Protein AF-A0A4U8SP50-F1 (afdb_monomer_lite)

Sequence (105 aa):
MALSVQTINDLQMVRSVGKLKSYEAFLTFKIELEDILPKFLGEQHMLRIYFVRAYPISSYVLGYLFKLRNTDKIKIEIVVDDLRLFMFFEEINLVDEFQIKIMEA

Structure (mmCIF, N/CA/C/O backbone):
data_AF-A0A4U8SP50-F1
#
_entry.id   AF-A0A4U8SP50-F1
#
loop_
_atom_site.group_PDB
_atom_site.id
_atom_site.type_symbol
_atom_site.label_atom_id
_atom_site.label_alt_id
_atom_site.label_comp_id
_atom_site.label_asym_id
_atom_site.label_entity_id
_atom_site.label_seq_id
_atom_site.pdbx_PDB_ins_code
_atom_site.Cartn_x
_atom_site.Cartn_y
_atom_site.Cartn_z
_atom_site.occupancy
_atom_site.B_iso_or_equiv
_atom_site.auth_seq_id
_atom_site.auth_comp_id
_atom_site.auth_asym_id
_atom_site.auth_atom_id
_atom_site.pdbx_PDB_model_num
ATOM 1 N N . MET A 1 1 ? 5.718 11.330 -6.853 1.00 63.28 1 MET A N 1
ATOM 2 C CA . MET A 1 1 ? 4.610 10.364 -7.026 1.00 63.28 1 MET A CA 1
ATOM 3 C C . MET A 1 1 ? 3.334 11.084 -6.615 1.00 63.28 1 MET A C 1
ATOM 5 O O . MET A 1 1 ? 3.482 12.132 -6.014 1.00 63.28 1 MET A O 1
ATOM 9 N N . ALA A 1 2 ? 2.142 10.637 -7.005 1.00 77.31 2 ALA A N 1
ATOM 10 C CA . ALA A 1 2 ? 0.910 11.280 -6.548 1.00 77.31 2 ALA A CA 1
ATOM 11 C C . ALA A 1 2 ? -0.113 10.210 -6.169 1.00 77.31 2 ALA A C 1
ATOM 13 O O . ALA A 1 2 ? -0.521 9.416 -7.025 1.00 77.31 2 ALA A O 1
ATOM 14 N N . LEU A 1 3 ? -0.491 10.183 -4.893 1.00 94.25 3 LEU A N 1
ATOM 15 C CA . LEU A 1 3 ? -1.652 9.456 -4.410 1.00 94.25 3 LEU A CA 1
ATOM 16 C C . LEU A 1 3 ? -2.927 10.230 -4.736 1.00 94.25 3 LEU A C 1
ATOM 18 O O . LEU A 1 3 ? -2.986 11.456 -4.666 1.00 94.25 3 LEU A O 1
ATOM 22 N N . SER A 1 4 ? -3.973 9.501 -5.101 1.00 95.25 4 SER A N 1
ATOM 23 C CA . SER A 1 4 ? -5.300 10.078 -5.318 1.00 95.25 4 SER A C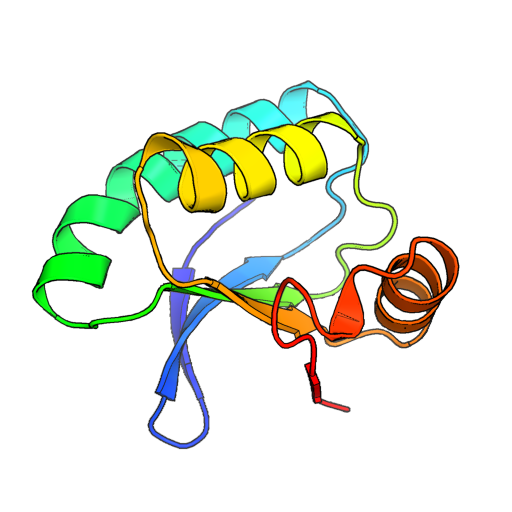A 1
ATOM 24 C C . SER A 1 4 ? -6.370 9.103 -4.865 1.00 95.25 4 SER A C 1
ATOM 26 O O . SER A 1 4 ? -6.226 7.898 -5.055 1.00 95.25 4 SER A O 1
ATOM 28 N N . VAL A 1 5 ? -7.452 9.612 -4.283 1.00 96.06 5 VAL A N 1
ATOM 29 C CA . VAL A 1 5 ? -8.632 8.791 -4.001 1.00 96.06 5 VAL A CA 1
ATOM 30 C C . VAL A 1 5 ? -9.465 8.706 -5.276 1.00 96.06 5 VAL A C 1
ATOM 32 O O . VAL A 1 5 ? -9.797 9.732 -5.869 1.00 96.06 5 VAL A O 1
ATOM 35 N N . GLN A 1 6 ? -9.786 7.493 -5.716 1.00 94.56 6 GLN A N 1
ATOM 36 C CA . GLN A 1 6 ? -10.616 7.241 -6.893 1.00 94.56 6 GLN A CA 1
ATOM 37 C C . GLN A 1 6 ? -11.716 6.239 -6.561 1.00 94.56 6 GLN A C 1
ATOM 39 O O . GLN A 1 6 ? -11.536 5.384 -5.700 1.00 94.56 6 GLN A O 1
ATOM 44 N N . THR A 1 7 ? -12.848 6.345 -7.256 1.00 93.81 7 THR A N 1
ATOM 45 C CA . THR A 1 7 ? -13.910 5.334 -7.200 1.00 93.81 7 THR A CA 1
ATOM 46 C C . THR A 1 7 ? -13.795 4.455 -8.438 1.00 93.81 7 THR A C 1
ATOM 48 O O . THR A 1 7 ? -13.848 4.966 -9.555 1.00 93.81 7 THR A O 1
ATOM 51 N N . ILE A 1 8 ? -13.603 3.153 -8.242 1.00 89.38 8 ILE A N 1
ATOM 52 C CA . ILE A 1 8 ? -13.458 2.154 -9.304 1.00 89.38 8 ILE A CA 1
ATOM 53 C C . ILE A 1 8 ? -14.416 1.011 -8.978 1.00 89.38 8 ILE A C 1
ATOM 55 O O . ILE A 1 8 ? -14.309 0.426 -7.903 1.00 89.38 8 ILE A O 1
ATOM 59 N N . ASN A 1 9 ? -15.348 0.699 -9.884 1.00 86.56 9 ASN A N 1
ATOM 60 C CA . ASN A 1 9 ? -16.393 -0.315 -9.669 1.00 86.56 9 ASN A CA 1
ATOM 61 C C . ASN A 1 9 ? -17.120 -0.129 -8.320 1.00 86.56 9 ASN A C 1
ATOM 63 O O . ASN A 1 9 ? -17.207 -1.060 -7.525 1.00 86.56 9 ASN A O 1
ATOM 67 N N . ASP A 1 10 ? -17.552 1.106 -8.037 1.00 88.81 10 ASP A N 1
ATOM 68 C CA . ASP A 1 10 ? -18.214 1.526 -6.787 1.00 88.81 10 ASP A CA 1
ATOM 69 C C . ASP A 1 10 ? -17.383 1.375 -5.498 1.00 88.81 10 ASP A C 1
ATOM 71 O O . ASP A 1 10 ? -17.873 1.618 -4.394 1.00 88.81 10 ASP A O 1
ATOM 75 N N . LEU A 1 11 ? -16.095 1.041 -5.613 1.00 91.94 11 LEU A N 1
ATOM 76 C CA . LEU A 1 11 ? -15.166 0.969 -4.492 1.00 91.94 11 LEU A CA 1
ATOM 77 C C . LEU A 1 11 ? -14.253 2.190 -4.484 1.00 91.94 11 LEU A C 1
ATOM 79 O O . LEU A 1 11 ? -13.548 2.466 -5.456 1.00 91.94 11 LEU A O 1
ATOM 83 N N . GLN A 1 12 ? -14.209 2.897 -3.356 1.00 95.44 12 GLN A N 1
ATOM 84 C CA . GLN A 1 12 ? -13.175 3.900 -3.135 1.00 95.44 12 GLN A CA 1
ATOM 85 C C . GLN A 1 12 ? -11.829 3.225 -2.859 1.00 95.44 12 GLN A C 1
ATOM 87 O O . GLN A 1 12 ? -11.730 2.299 -2.048 1.00 95.44 12 GLN A O 1
ATOM 92 N N . MET A 1 13 ? -10.790 3.709 -3.534 1.00 96.31 13 MET A N 1
ATOM 93 C CA . MET A 1 13 ? -9.423 3.207 -3.445 1.00 96.31 13 MET A CA 1
ATOM 94 C C . MET A 1 13 ? -8.429 4.368 -3.432 1.00 96.31 13 MET A C 1
ATOM 96 O O . MET A 1 13 ? -8.616 5.376 -4.117 1.00 96.31 13 MET A O 1
ATOM 100 N N . VAL A 1 14 ? -7.334 4.203 -2.695 1.00 97.31 14 VAL A N 1
ATOM 101 C CA . VAL A 1 14 ? -6.164 5.078 -2.781 1.00 97.31 14 VAL A CA 1
ATOM 102 C C . VAL A 1 14 ? -5.284 4.579 -3.921 1.00 97.31 14 VAL A C 1
ATOM 104 O O . VAL A 1 14 ? -4.632 3.541 -3.820 1.00 97.31 14 VAL A O 1
ATOM 107 N N . ARG A 1 15 ? -5.273 5.308 -5.032 1.00 96.69 15 ARG A N 1
ATOM 108 C CA . ARG A 1 15 ? -4.493 4.979 -6.222 1.00 96.69 15 ARG A CA 1
ATOM 109 C C . ARG A 1 15 ? -3.087 5.560 -6.126 1.00 96.69 15 ARG A C 1
ATOM 111 O O . ARG A 1 15 ? -2.934 6.774 -6.011 1.00 96.69 15 ARG A O 1
ATOM 118 N N . SER A 1 16 ? -2.082 4.696 -6.252 1.00 95.81 16 SER A N 1
ATOM 119 C CA . SER A 1 16 ? -0.655 5.024 -6.271 1.00 95.81 16 SER A CA 1
ATOM 120 C C . SER A 1 16 ? -0.056 4.695 -7.633 1.00 95.81 16 SER A C 1
ATOM 122 O O . SER A 1 16 ? -0.138 3.552 -8.078 1.00 95.81 16 SER A O 1
ATOM 124 N N . VAL A 1 17 ? 0.531 5.684 -8.315 1.00 94.44 17 VAL A N 1
ATOM 125 C CA . VAL A 1 17 ? 1.044 5.512 -9.684 1.00 94.44 17 VAL A CA 1
ATOM 126 C C . VAL A 1 17 ? 2.557 5.655 -9.743 1.00 94.44 17 VAL A C 1
ATOM 128 O O . VAL A 1 17 ? 3.098 6.724 -9.465 1.00 94.44 17 VAL A O 1
ATOM 131 N N . GLY A 1 18 ? 3.219 4.627 -10.262 1.00 92.88 18 GLY A N 1
ATOM 132 C CA . GLY A 1 18 ? 4.653 4.618 -10.513 1.00 92.88 18 GLY A CA 1
ATOM 133 C C . GLY A 1 18 ? 5.443 3.820 -9.481 1.00 92.88 18 GLY A C 1
ATOM 134 O O . GLY A 1 18 ? 4.925 3.343 -8.477 1.00 92.88 18 GLY A O 1
ATOM 135 N N . LYS A 1 19 ? 6.731 3.649 -9.779 1.00 92.81 19 LYS A N 1
ATOM 136 C CA . LYS A 1 19 ? 7.617 2.722 -9.069 1.00 92.81 19 LYS A CA 1
ATOM 137 C C . LYS A 1 19 ? 7.909 3.177 -7.641 1.00 92.81 19 LYS A C 1
ATOM 139 O O . LYS A 1 19 ? 8.242 4.337 -7.414 1.00 92.81 19 LYS A O 1
ATOM 144 N N . LEU A 1 20 ? 7.946 2.218 -6.718 1.00 92.62 20 LEU A N 1
ATOM 145 C CA . LEU A 1 20 ? 8.205 2.427 -5.288 1.00 92.62 20 LEU A CA 1
ATOM 146 C C . LEU A 1 20 ? 9.553 1.836 -4.836 1.00 92.62 20 LEU A C 1
ATOM 148 O O . LEU A 1 20 ? 9.682 1.296 -3.734 1.00 92.62 20 LEU A O 1
ATOM 152 N N . LYS A 1 21 ? 10.570 1.911 -5.706 1.00 93.56 21 LYS A N 1
ATOM 153 C CA . LYS A 1 21 ? 11.863 1.232 -5.505 1.00 93.56 21 LYS A CA 1
ATOM 154 C C . LYS A 1 21 ? 12.842 1.968 -4.584 1.00 93.56 21 LYS A C 1
ATOM 156 O O . LYS A 1 21 ? 13.727 1.331 -4.026 1.00 93.56 21 LYS A O 1
ATOM 161 N N . SER A 1 22 ? 12.772 3.299 -4.521 1.00 94.44 22 SER A N 1
ATOM 162 C CA . SER A 1 22 ? 13.736 4.124 -3.782 1.00 94.44 22 SER A CA 1
ATOM 163 C C . SER A 1 22 ? 13.179 4.550 -2.431 1.00 94.44 22 SER A C 1
ATOM 165 O O . SER A 1 22 ? 11.965 4.637 -2.247 1.00 94.44 22 SER A O 1
ATOM 167 N N . TYR A 1 23 ? 14.080 4.861 -1.498 1.00 95.19 23 TYR A N 1
ATOM 168 C CA . TYR A 1 23 ? 13.706 5.402 -0.194 1.00 95.19 23 TYR A CA 1
ATOM 169 C C . TYR A 1 23 ? 12.929 6.721 -0.317 1.00 95.19 23 TYR A C 1
ATOM 171 O O . TYR A 1 23 ? 11.922 6.900 0.355 1.00 95.19 23 TYR A O 1
ATOM 179 N N . GLU A 1 24 ? 13.332 7.610 -1.229 1.00 94.94 24 GLU A N 1
ATOM 180 C CA . GLU A 1 24 ? 12.616 8.867 -1.487 1.00 94.94 24 GLU A CA 1
ATOM 181 C C . GLU A 1 24 ? 11.187 8.628 -1.989 1.00 94.94 24 GLU A C 1
ATOM 183 O O . GLU A 1 24 ? 10.250 9.238 -1.482 1.00 94.94 24 GLU A O 1
ATOM 188 N N . ALA A 1 25 ? 10.996 7.693 -2.930 1.00 94.50 25 ALA A N 1
ATOM 189 C CA . ALA A 1 25 ? 9.664 7.348 -3.427 1.00 94.50 25 ALA A CA 1
ATOM 190 C C . ALA A 1 25 ? 8.779 6.764 -2.316 1.00 94.50 25 ALA A C 1
ATOM 192 O O . ALA A 1 25 ? 7.599 7.102 -2.224 1.00 94.50 25 ALA A O 1
ATOM 193 N N . PHE A 1 26 ? 9.357 5.926 -1.450 1.00 95.88 26 PHE A N 1
ATOM 194 C CA . PHE A 1 26 ? 8.695 5.433 -0.245 1.00 95.88 26 PHE A CA 1
ATOM 195 C C . PHE A 1 26 ? 8.332 6.567 0.726 1.00 95.88 26 PHE A C 1
ATOM 197 O O . PHE A 1 26 ? 7.222 6.584 1.250 1.00 95.88 26 PHE A O 1
ATOM 204 N N . LEU A 1 27 ? 9.234 7.518 0.971 1.00 96.75 27 LEU A N 1
ATOM 205 C CA . LEU A 1 27 ? 8.980 8.602 1.915 1.00 96.75 27 LEU A CA 1
ATOM 206 C C . LEU A 1 27 ? 7.832 9.494 1.428 1.00 96.75 27 LEU A C 1
ATOM 208 O O . LEU A 1 27 ? 6.934 9.803 2.207 1.00 96.75 27 LEU A O 1
ATOM 212 N N . THR A 1 28 ? 7.815 9.831 0.135 1.00 95.75 28 THR A N 1
ATOM 213 C CA . THR A 1 28 ? 6.691 10.545 -0.488 1.00 95.75 28 THR A CA 1
ATOM 214 C C . THR A 1 28 ? 5.391 9.748 -0.376 1.00 95.75 28 THR A C 1
ATOM 216 O O . THR A 1 28 ? 4.389 10.302 0.060 1.00 95.75 28 THR A O 1
ATOM 219 N N . PHE A 1 29 ? 5.411 8.446 -0.694 1.00 96.94 29 PHE A N 1
ATOM 220 C CA . PHE A 1 29 ? 4.248 7.563 -0.533 1.00 96.94 29 PHE A CA 1
ATOM 221 C C . PHE A 1 29 ? 3.685 7.605 0.886 1.00 96.94 29 PHE A C 1
ATOM 223 O O . PHE A 1 29 ? 2.483 7.764 1.071 1.00 96.94 29 PHE A O 1
ATOM 230 N N . LYS A 1 30 ? 4.561 7.444 1.882 1.00 97.25 30 LYS A N 1
ATOM 231 C CA . LYS A 1 30 ? 4.188 7.405 3.293 1.00 97.25 30 LYS A CA 1
ATOM 232 C C . LYS A 1 30 ? 3.522 8.710 3.716 1.00 97.25 30 LYS A C 1
ATOM 234 O O . LYS A 1 30 ? 2.454 8.654 4.308 1.00 97.25 30 LYS A O 1
ATOM 239 N N . ILE A 1 31 ? 4.142 9.851 3.412 1.00 97.19 31 ILE A N 1
ATOM 240 C CA . ILE A 1 31 ? 3.623 11.170 3.803 1.00 97.19 31 ILE A CA 1
ATOM 241 C C . ILE A 1 31 ? 2.239 11.397 3.188 1.00 97.19 31 ILE A C 1
ATOM 243 O O . ILE A 1 31 ? 1.285 11.664 3.908 1.00 97.19 31 ILE A O 1
ATOM 247 N N . GLU A 1 32 ? 2.106 11.196 1.875 1.00 96.69 32 GLU A N 1
ATOM 248 C CA . GLU A 1 32 ? 0.822 11.390 1.193 1.00 96.69 32 GLU A CA 1
ATOM 249 C C . GLU A 1 32 ? -0.255 10.426 1.709 1.00 96.69 32 GLU A C 1
ATOM 251 O O . GLU A 1 32 ? -1.423 10.799 1.823 1.00 96.69 32 GLU A O 1
ATOM 256 N N . LEU A 1 33 ? 0.116 9.181 2.031 1.00 97.38 33 LEU A N 1
ATOM 257 C CA . LEU A 1 33 ? -0.843 8.215 2.552 1.00 97.38 33 LEU A CA 1
ATOM 258 C C . LEU A 1 33 ? -1.307 8.608 3.955 1.00 97.38 33 LEU A C 1
ATOM 260 O O . LEU A 1 33 ? -2.497 8.498 4.228 1.00 97.38 33 LEU A O 1
ATOM 264 N N . GLU A 1 34 ? -0.402 9.080 4.816 1.00 96.31 34 GLU A N 1
ATOM 265 C CA . GLU A 1 34 ? -0.715 9.544 6.176 1.00 96.31 34 GLU A CA 1
ATOM 266 C C . GLU A 1 34 ? -1.668 10.737 6.179 1.00 96.31 34 GLU A C 1
ATOM 268 O O . GLU A 1 34 ? -2.548 10.795 7.036 1.00 96.31 34 GLU A O 1
ATOM 273 N N . ASP A 1 35 ? -1.560 11.626 5.193 1.00 95.88 35 ASP A N 1
ATOM 274 C CA . ASP A 1 35 ? -2.475 12.758 5.039 1.00 95.88 35 ASP A CA 1
ATOM 275 C C . ASP A 1 35 ? -3.885 12.311 4.604 1.00 95.88 35 ASP A C 1
ATOM 277 O O . ASP A 1 35 ? -4.895 12.864 5.045 1.00 95.88 35 ASP A O 1
ATOM 281 N N . ILE A 1 36 ? -3.978 11.283 3.752 1.00 95.62 36 ILE A N 1
ATOM 282 C CA . ILE A 1 36 ? -5.252 10.763 3.224 1.00 95.62 36 ILE A CA 1
ATOM 283 C C . ILE A 1 36 ? -5.950 9.835 4.231 1.00 95.62 36 ILE A C 1
ATOM 285 O O . ILE A 1 36 ? -7.185 9.802 4.299 1.00 95.62 36 ILE A O 1
ATOM 289 N N . LEU A 1 37 ? -5.173 9.080 5.012 1.00 95.19 37 LEU A N 1
ATOM 290 C CA . LEU A 1 37 ? -5.641 7.968 5.840 1.00 95.19 37 LEU A CA 1
ATOM 291 C C . LEU A 1 37 ? -6.805 8.323 6.780 1.00 95.19 37 LEU A C 1
ATOM 293 O O . LEU A 1 37 ? -7.784 7.575 6.782 1.00 95.19 37 LEU A O 1
ATOM 297 N N . PRO A 1 38 ? -6.759 9.422 7.568 1.00 94.12 38 PRO A N 1
ATOM 298 C CA . PRO A 1 38 ? -7.778 9.691 8.581 1.00 94.12 38 PRO A CA 1
ATOM 299 C C . PRO A 1 38 ? -9.152 9.931 7.962 1.00 94.12 38 PRO A C 1
ATOM 301 O O . PRO A 1 38 ? -10.154 9.407 8.445 1.00 94.12 38 PRO A O 1
ATOM 304 N N . LYS A 1 39 ? -9.194 10.688 6.858 1.00 93.50 39 LYS A N 1
ATOM 305 C CA . LYS A 1 39 ? -10.438 10.948 6.133 1.00 93.50 39 LYS A CA 1
ATOM 306 C C . LYS A 1 39 ? -10.933 9.681 5.442 1.00 93.50 39 LYS A C 1
ATOM 308 O O . LYS A 1 39 ? -12.101 9.333 5.577 1.00 93.50 39 LYS A O 1
ATOM 313 N N . PHE A 1 40 ? -10.036 8.974 4.755 1.00 94.75 40 PHE A N 1
ATOM 314 C CA . PHE A 1 40 ? -10.388 7.759 4.026 1.00 94.75 40 PHE A CA 1
ATOM 315 C C . PHE A 1 40 ? -10.957 6.686 4.959 1.00 94.75 40 PHE A C 1
ATOM 317 O O . PHE A 1 40 ? -11.989 6.108 4.651 1.00 94.75 40 PHE A O 1
ATOM 324 N N . LEU A 1 41 ? -10.341 6.459 6.124 1.00 93.94 41 LEU A N 1
ATOM 325 C CA . LEU A 1 41 ? -10.815 5.463 7.090 1.00 93.94 41 LEU A CA 1
ATOM 326 C C . LEU A 1 41 ? -12.047 5.909 7.895 1.00 93.94 41 LEU A C 1
ATOM 328 O O . LEU A 1 41 ? -12.756 5.070 8.448 1.00 93.94 41 LEU A O 1
ATOM 332 N N . GLY A 1 42 ? -12.318 7.215 7.964 1.00 91.12 42 GLY A N 1
ATOM 333 C CA . GLY A 1 42 ? -13.576 7.731 8.505 1.00 91.12 42 GLY A CA 1
ATOM 334 C C . GLY A 1 42 ? -14.779 7.389 7.620 1.00 91.12 42 GLY A C 1
ATOM 335 O O . GLY A 1 42 ? -15.875 7.174 8.130 1.00 91.12 42 GLY A O 1
ATOM 336 N N . GLU A 1 43 ? -14.565 7.307 6.304 1.00 91.19 43 GLU A N 1
ATOM 337 C CA . GLU A 1 43 ? -15.589 6.972 5.305 1.00 91.19 43 GLU A CA 1
ATOM 338 C C . GLU A 1 43 ? -15.592 5.471 4.950 1.00 91.19 43 GLU A C 1
ATOM 340 O O . GLU A 1 43 ? -16.638 4.903 4.637 1.00 91.19 43 GLU A O 1
ATOM 345 N N . GLN A 1 44 ? -14.431 4.813 5.015 1.00 91.75 44 GLN A N 1
ATOM 346 C CA . GLN A 1 44 ? -14.209 3.427 4.602 1.00 91.75 44 GLN A CA 1
ATOM 347 C C . GLN A 1 44 ? -13.666 2.580 5.760 1.00 91.75 44 GLN A C 1
ATOM 349 O O . GLN A 1 44 ? -12.667 2.910 6.382 1.00 91.75 44 GLN A O 1
ATOM 354 N N . HIS A 1 45 ? -14.228 1.395 6.002 1.00 89.56 45 HIS A N 1
ATOM 355 C CA . HIS A 1 45 ? -13.732 0.495 7.061 1.00 89.56 45 HIS A CA 1
ATOM 356 C C . HIS A 1 45 ? -12.466 -0.308 6.692 1.00 89.56 45 HIS A C 1
ATOM 358 O O . HIS A 1 45 ? -11.996 -1.128 7.485 1.00 89.56 45 HIS A O 1
ATOM 364 N N . MET A 1 46 ? -11.941 -0.133 5.478 1.00 95.31 46 MET A N 1
ATOM 365 C CA . MET A 1 46 ? -10.789 -0.863 4.953 1.00 95.31 46 MET A CA 1
ATOM 366 C C . MET A 1 46 ? -9.998 0.023 3.998 1.00 95.31 46 MET A C 1
ATOM 368 O O . MET A 1 46 ? -10.579 0.648 3.112 1.00 95.31 46 MET A O 1
ATOM 372 N N . LEU A 1 47 ? -8.675 0.025 4.142 1.00 97.56 47 LEU A N 1
ATOM 373 C CA . LEU A 1 47 ? -7.771 0.685 3.216 1.00 97.56 47 LEU A CA 1
ATOM 374 C C . LEU A 1 47 ? -7.609 -0.173 1.958 1.00 97.56 47 LEU A C 1
ATOM 376 O O . LEU A 1 47 ? -6.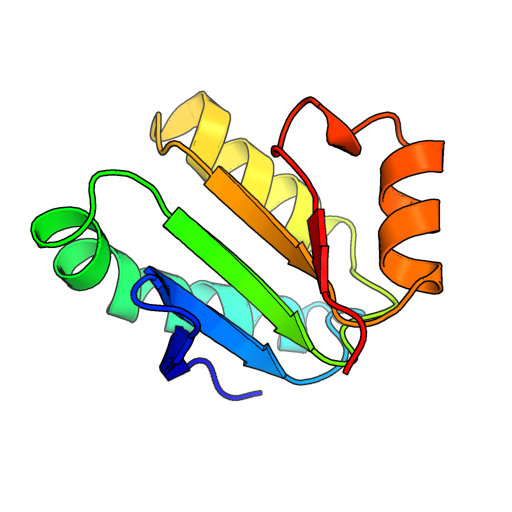958 -1.215 1.995 1.00 97.56 47 LEU A O 1
ATOM 380 N N . ARG A 1 48 ? -8.174 0.283 0.840 1.00 97.44 48 ARG A N 1
ATOM 381 C CA . ARG A 1 48 ? -7.904 -0.291 -0.484 1.00 97.44 48 ARG A CA 1
ATOM 382 C C . ARG A 1 48 ? -6.832 0.521 -1.178 1.00 97.44 48 ARG A C 1
ATOM 384 O O . ARG A 1 48 ? -7.049 1.706 -1.430 1.00 97.44 48 ARG A O 1
ATOM 391 N N . ILE A 1 49 ? -5.701 -0.098 -1.493 1.00 97.31 49 ILE A N 1
ATOM 392 C CA . ILE A 1 49 ? -4.614 0.560 -2.223 1.00 97.31 49 ILE A CA 1
ATOM 393 C C . ILE A 1 49 ? -4.542 -0.034 -3.618 1.00 97.31 49 ILE A C 1
ATOM 395 O O . ILE A 1 49 ? -4.332 -1.233 -3.762 1.00 97.31 49 ILE A O 1
ATOM 399 N N . TYR A 1 50 ? -4.673 0.810 -4.636 1.00 96.94 50 TYR A N 1
ATOM 400 C CA . TYR A 1 50 ? -4.482 0.407 -6.020 1.00 96.94 50 TYR A CA 1
ATOM 401 C C . TYR A 1 50 ? -3.101 0.845 -6.509 1.00 96.94 50 TYR A C 1
ATOM 403 O O . TYR A 1 50 ? -2.866 2.029 -6.766 1.00 96.94 50 TYR A O 1
ATOM 411 N N . PHE A 1 51 ? -2.180 -0.107 -6.624 1.00 96.31 51 PHE A N 1
ATOM 412 C CA . PHE A 1 51 ? -0.853 0.106 -7.182 1.00 96.31 51 PHE A CA 1
ATOM 413 C C . PHE A 1 51 ? -0.887 -0.005 -8.706 1.00 96.31 51 PHE A C 1
ATOM 415 O O . PHE A 1 51 ? -1.207 -1.057 -9.251 1.00 96.31 51 PHE A O 1
ATOM 422 N N . VAL A 1 52 ? -0.513 1.085 -9.376 1.00 95.00 52 VAL A N 1
ATOM 423 C CA . VAL A 1 52 ? -0.495 1.204 -10.835 1.00 95.00 52 VAL A CA 1
ATOM 424 C C . VAL A 1 52 ? 0.934 1.407 -11.322 1.00 95.00 52 VAL A C 1
ATOM 426 O O . VAL A 1 52 ? 1.554 2.437 -11.035 1.00 95.00 52 VAL A O 1
ATOM 429 N N . ARG A 1 53 ? 1.461 0.464 -12.104 1.00 94.12 53 ARG A N 1
ATOM 430 C CA . ARG A 1 53 ? 2.847 0.425 -12.596 1.00 94.12 53 ARG A CA 1
ATOM 431 C C . ARG A 1 53 ? 3.855 0.589 -11.457 1.00 94.12 53 ARG A C 1
ATOM 433 O O . ARG A 1 53 ? 4.835 1.334 -11.590 1.00 94.12 53 ARG A O 1
ATOM 440 N N . ALA A 1 54 ? 3.588 -0.067 -10.328 1.00 94.69 54 ALA A N 1
ATOM 441 C CA . ALA A 1 54 ? 4.368 0.105 -9.107 1.00 94.69 54 ALA A CA 1
ATOM 442 C C . ALA A 1 54 ? 5.566 -0.843 -8.999 1.00 94.69 54 ALA A C 1
ATOM 444 O O . ALA A 1 54 ? 6.468 -0.575 -8.203 1.00 94.69 54 ALA A O 1
ATOM 445 N N . TYR A 1 55 ? 5.636 -1.898 -9.820 1.00 94.06 55 TYR A N 1
ATOM 446 C CA . TYR A 1 55 ? 6.788 -2.793 -9.823 1.00 94.06 55 TYR A CA 1
ATOM 447 C C . TYR A 1 55 ? 8.092 -2.099 -10.292 1.00 94.06 55 TYR A C 1
ATOM 449 O O . TYR A 1 55 ? 8.126 -1.474 -11.364 1.00 94.06 55 TYR A O 1
ATOM 457 N N . PRO A 1 56 ? 9.218 -2.261 -9.571 1.00 93.50 56 PRO A N 1
ATOM 458 C CA . PRO A 1 56 ? 9.355 -2.979 -8.303 1.00 93.50 56 PRO A CA 1
ATOM 459 C C . PRO A 1 56 ? 8.984 -2.113 -7.088 1.00 93.50 56 PRO A C 1
ATOM 461 O O . PRO A 1 56 ? 9.213 -0.897 -7.080 1.00 93.50 56 PRO A O 1
ATOM 464 N N . ILE A 1 57 ? 8.490 -2.771 -6.037 1.00 94.31 57 ILE A N 1
ATOM 465 C CA . ILE A 1 57 ? 8.238 -2.181 -4.717 1.00 94.31 57 ILE A CA 1
ATOM 466 C C . ILE A 1 57 ? 9.422 -2.484 -3.785 1.00 94.31 57 ILE A C 1
ATOM 468 O O . ILE A 1 57 ? 9.978 -3.579 -3.804 1.00 94.31 57 ILE A O 1
ATOM 472 N N . SER A 1 58 ? 9.833 -1.503 -2.978 1.00 94.69 58 SER A N 1
ATOM 473 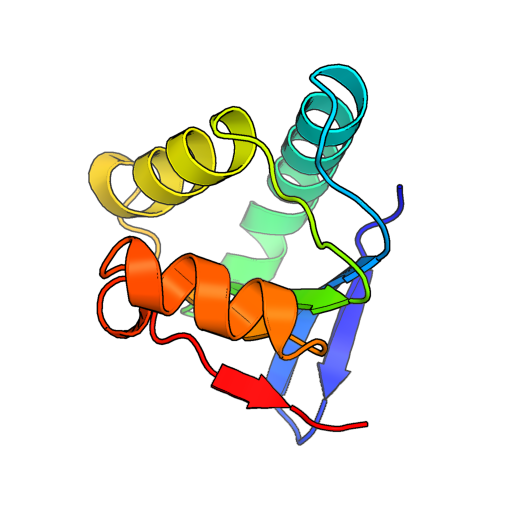C CA . SER A 1 58 ? 10.897 -1.667 -1.979 1.00 94.69 58 SER A CA 1
ATOM 474 C C . SER A 1 58 ? 10.404 -2.316 -0.682 1.00 94.69 58 SER A C 1
ATOM 476 O O . SER A 1 58 ? 9.237 -2.202 -0.304 1.00 94.69 58 SER A O 1
ATOM 478 N N . SER A 1 59 ? 11.322 -2.930 0.068 1.00 95.81 59 SER A N 1
ATOM 479 C CA . SER A 1 59 ? 11.036 -3.491 1.397 1.00 95.81 59 SER A CA 1
ATOM 480 C C . SER A 1 59 ? 10.541 -2.446 2.406 1.00 95.81 59 SER A C 1
ATOM 482 O O . SER A 1 59 ? 9.813 -2.802 3.329 1.00 95.81 59 SER A O 1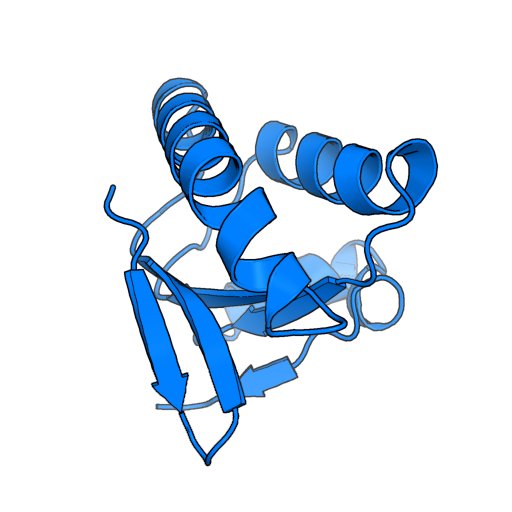
ATOM 484 N N . TYR A 1 60 ? 10.858 -1.160 2.215 1.00 97.31 60 TYR A N 1
ATOM 485 C CA . TYR A 1 60 ? 10.327 -0.068 3.040 1.00 97.31 60 TYR A CA 1
ATOM 486 C C . TYR A 1 60 ? 8.802 0.035 2.951 1.00 97.31 60 TYR A C 1
ATOM 488 O O . TYR A 1 60 ? 8.128 0.192 3.968 1.00 97.31 60 TYR A O 1
ATOM 496 N N . VAL A 1 61 ? 8.250 -0.108 1.743 1.00 96.69 61 VAL A N 1
ATOM 497 C CA . VAL A 1 61 ? 6.800 -0.077 1.515 1.00 96.69 61 VAL A CA 1
ATOM 498 C C . VAL A 1 61 ? 6.152 -1.290 2.169 1.00 96.69 61 VAL A C 1
ATOM 500 O O . VAL A 1 61 ? 5.165 -1.131 2.877 1.00 96.69 61 VAL A O 1
ATOM 503 N N . LEU A 1 62 ? 6.739 -2.483 2.008 1.00 96.94 62 LEU A N 1
ATOM 504 C CA . LEU A 1 62 ? 6.246 -3.698 2.664 1.00 96.94 62 LEU A CA 1
ATOM 505 C C . LEU A 1 62 ? 6.235 -3.548 4.189 1.00 96.94 62 LEU A C 1
ATOM 507 O O . LEU A 1 62 ? 5.210 -3.784 4.823 1.00 96.94 62 LEU A O 1
ATOM 511 N N . GLY A 1 63 ? 7.347 -3.099 4.777 1.00 97.62 63 GLY A N 1
ATOM 512 C CA . GLY A 1 63 ? 7.449 -2.874 6.219 1.00 97.62 63 GLY A CA 1
ATOM 513 C C . GLY A 1 63 ? 6.413 -1.872 6.727 1.00 97.62 63 GLY A C 1
ATOM 514 O O . GLY A 1 63 ? 5.819 -2.070 7.786 1.00 97.62 63 GLY A O 1
ATOM 515 N N . TYR A 1 64 ? 6.132 -0.831 5.945 1.00 98.06 64 TYR A N 1
ATOM 516 C CA . TYR A 1 64 ? 5.104 0.142 6.286 1.00 98.06 64 TYR A CA 1
ATOM 517 C C . TYR A 1 64 ? 3.682 -0.429 6.190 1.00 98.06 64 TYR A C 1
ATOM 519 O O . TYR A 1 64 ? 2.899 -0.241 7.119 1.00 98.06 64 TYR A O 1
ATOM 527 N N . LEU A 1 65 ? 3.362 -1.201 5.145 1.00 97.88 65 LEU A N 1
ATOM 528 C CA . LEU A 1 65 ? 2.083 -1.917 5.033 1.00 97.88 65 LEU A CA 1
ATOM 529 C C . LEU A 1 65 ? 1.866 -2.870 6.220 1.00 97.88 65 LEU A C 1
ATOM 531 O O . LEU A 1 65 ? 0.775 -2.916 6.791 1.00 97.88 65 LEU A O 1
ATOM 535 N N . PHE A 1 66 ? 2.917 -3.567 6.658 1.00 98.00 66 PHE A N 1
ATOM 536 C CA . PHE A 1 66 ? 2.867 -4.392 7.865 1.00 98.00 66 PHE A CA 1
ATOM 537 C C . PHE A 1 66 ? 2.650 -3.581 9.137 1.00 98.00 66 PHE A C 1
ATOM 539 O O . PHE A 1 66 ? 1.871 -4.009 9.983 1.00 98.00 66 PHE A O 1
ATOM 546 N N . LYS A 1 67 ? 3.290 -2.418 9.292 1.00 98.06 67 LYS A N 1
ATOM 547 C CA . LYS A 1 67 ? 3.040 -1.527 10.434 1.00 98.06 67 LYS A CA 1
ATOM 548 C C . LYS A 1 67 ? 1.570 -1.109 10.476 1.00 98.06 67 LYS A C 1
ATOM 550 O O . LYS A 1 67 ? 0.934 -1.268 11.518 1.00 98.06 67 LYS A O 1
ATOM 555 N N . LEU A 1 68 ? 1.020 -0.632 9.355 1.00 97.88 68 LEU A N 1
ATOM 556 C CA . LEU A 1 68 ? -0.386 -0.215 9.263 1.00 97.88 68 LEU A CA 1
ATOM 557 C C . LEU A 1 68 ? -1.337 -1.356 9.664 1.00 97.88 68 LEU A C 1
ATOM 559 O O . LEU A 1 68 ? -2.268 -1.164 10.445 1.00 97.88 68 LEU A O 1
ATOM 563 N N . ARG A 1 69 ? -1.077 -2.575 9.189 1.00 97.25 69 ARG A N 1
ATOM 564 C CA . ARG A 1 69 ? -1.917 -3.733 9.507 1.00 97.25 69 ARG A CA 1
ATOM 565 C C . ARG A 1 69 ? -1.730 -4.245 10.936 1.00 97.25 69 ARG A C 1
ATOM 567 O O . ARG A 1 69 ? -2.699 -4.434 11.667 1.00 97.25 69 ARG A O 1
ATOM 574 N N . ASN A 1 70 ? -0.491 -4.498 11.345 1.00 97.44 70 ASN A N 1
ATOM 575 C CA . ASN A 1 70 ? -0.189 -5.233 12.573 1.00 97.44 70 ASN A CA 1
ATOM 576 C C . ASN A 1 70 ? -0.200 -4.334 13.805 1.00 97.44 70 ASN A C 1
ATOM 578 O O . ASN A 1 70 ? -0.654 -4.770 14.866 1.00 97.44 70 ASN A O 1
ATOM 582 N N . THR A 1 71 ? 0.282 -3.099 13.670 1.00 97.50 71 THR A N 1
ATOM 583 C CA . THR A 1 71 ? 0.342 -2.127 14.765 1.00 97.50 71 THR A CA 1
ATOM 584 C C . THR A 1 71 ? -0.929 -1.295 14.803 1.00 97.50 71 THR A C 1
ATOM 586 O O . THR A 1 71 ? -1.597 -1.278 15.834 1.00 97.50 71 THR A O 1
ATOM 589 N N . ASP A 1 72 ? -1.309 -0.683 13.678 1.00 96.50 72 ASP A N 1
ATOM 590 C CA . ASP A 1 72 ? -2.454 0.241 13.649 1.00 96.50 72 ASP A CA 1
ATOM 591 C C . ASP A 1 72 ? -3.799 -0.474 13.450 1.00 96.50 72 ASP A C 1
ATOM 593 O O . ASP A 1 72 ? -4.851 0.157 13.506 1.00 96.50 72 ASP A O 1
ATOM 597 N N . LYS A 1 73 ? -3.777 -1.800 13.250 1.00 96.31 73 LYS A N 1
ATOM 598 C CA . LYS A 1 73 ? -4.965 -2.656 13.086 1.00 96.31 73 LYS A CA 1
ATOM 599 C C . LYS A 1 73 ? -5.848 -2.266 11.896 1.00 96.31 73 LYS A C 1
ATOM 601 O O . LYS A 1 73 ? -7.040 -2.575 11.877 1.00 96.31 73 LYS A O 1
ATOM 606 N N . ILE A 1 74 ? -5.263 -1.635 10.880 1.00 96.69 74 ILE A N 1
ATOM 607 C CA . ILE A 1 74 ? -5.968 -1.251 9.658 1.00 96.69 74 ILE A CA 1
ATOM 608 C C . ILE A 1 74 ? -6.128 -2.486 8.771 1.00 96.69 74 ILE A C 1
ATOM 610 O O . ILE A 1 74 ? -5.157 -3.178 8.462 1.00 96.69 74 ILE A O 1
ATOM 614 N N . LYS A 1 75 ? -7.360 -2.766 8.336 1.00 96.88 75 LYS A N 1
ATOM 615 C CA . LYS A 1 75 ? -7.610 -3.767 7.291 1.00 96.88 75 LYS A CA 1
ATOM 616 C C . LYS A 1 75 ? -7.108 -3.219 5.963 1.00 96.88 75 LYS A C 1
ATOM 618 O O . LYS A 1 75 ? -7.454 -2.091 5.613 1.00 96.88 75 LYS A O 1
ATOM 623 N N . ILE A 1 76 ? -6.323 -4.011 5.241 1.00 98.12 76 ILE A N 1
ATOM 624 C CA . ILE A 1 76 ? -5.722 -3.610 3.970 1.00 98.12 76 ILE A CA 1
ATOM 625 C C . ILE A 1 76 ? -6.104 -4.628 2.901 1.00 98.12 76 ILE A C 1
ATOM 627 O O . ILE A 1 76 ? -5.954 -5.829 3.111 1.00 98.12 76 ILE A O 1
ATOM 631 N N . GLU A 1 77 ? -6.567 -4.116 1.767 1.00 97.94 77 GLU A N 1
ATOM 632 C CA . GLU A 1 77 ? -6.728 -4.850 0.516 1.00 97.94 77 GLU A CA 1
ATOM 633 C C . GLU A 1 77 ? -5.865 -4.154 -0.543 1.00 97.94 77 GLU A C 1
ATOM 635 O O . GLU A 1 77 ? -5.892 -2.925 -0.675 1.00 97.94 77 GLU A O 1
ATOM 640 N N . ILE A 1 78 ? -5.070 -4.927 -1.279 1.00 97.94 78 ILE A N 1
ATOM 641 C CA . ILE A 1 78 ? -4.204 -4.395 -2.332 1.00 97.94 78 ILE A CA 1
ATOM 642 C C . ILE A 1 78 ? -4.741 -4.824 -3.691 1.00 97.94 78 ILE A C 1
ATOM 644 O O . ILE A 1 78 ? -4.998 -5.994 -3.945 1.00 97.94 78 ILE A O 1
ATOM 648 N N . VAL A 1 79 ? -4.850 -3.862 -4.593 1.00 97.44 79 VAL A N 1
ATOM 649 C CA . VAL A 1 79 ? -5.120 -4.090 -6.006 1.00 97.44 79 VAL A CA 1
ATOM 650 C C . VAL A 1 79 ? -3.859 -3.741 -6.790 1.00 97.44 79 VAL A C 1
ATOM 652 O O . VAL A 1 79 ? -3.213 -2.731 -6.503 1.00 97.44 79 VAL A O 1
ATOM 655 N N . VAL A 1 80 ? -3.504 -4.553 -7.780 1.00 96.88 80 VAL A N 1
ATOM 656 C CA . VAL A 1 80 ? -2.366 -4.310 -8.678 1.00 96.88 80 VAL A CA 1
ATOM 657 C C . VAL A 1 80 ? -2.812 -4.346 -10.139 1.00 96.88 80 VAL A C 1
ATOM 659 O O . VAL A 1 80 ? -3.712 -5.108 -10.488 1.00 96.88 80 VAL A O 1
ATOM 662 N N . ASP A 1 81 ? -2.186 -3.528 -10.985 1.00 95.00 81 ASP A N 1
ATOM 663 C CA . ASP A 1 81 ? -2.444 -3.476 -12.436 1.00 95.00 81 ASP A CA 1
ATOM 664 C C . ASP A 1 81 ? -1.463 -4.317 -13.267 1.00 95.00 81 ASP A C 1
ATOM 666 O O . ASP A 1 81 ? -1.609 -4.430 -14.483 1.00 95.00 81 ASP A O 1
ATOM 670 N N . ASP A 1 82 ? -0.419 -4.860 -12.634 1.00 91.62 82 ASP A N 1
ATOM 671 C CA . ASP A 1 82 ? 0.663 -5.542 -13.330 1.00 91.62 82 ASP A CA 1
ATOM 672 C C . ASP A 1 82 ? 0.977 -6.915 -12.724 1.00 91.62 82 ASP A C 1
ATOM 674 O O . ASP A 1 82 ? 1.189 -7.062 -11.517 1.00 91.62 82 ASP A O 1
ATOM 678 N N . LEU A 1 83 ? 1.041 -7.931 -13.594 1.00 94.81 83 LEU A N 1
ATOM 679 C CA . LEU A 1 83 ? 1.272 -9.326 -13.210 1.00 94.81 83 LEU A CA 1
ATOM 680 C C . LEU A 1 83 ? 2.608 -9.523 -12.485 1.00 94.81 83 LEU A C 1
ATOM 682 O O . LEU A 1 83 ? 2.700 -10.375 -11.611 1.00 94.81 83 LEU A O 1
ATOM 686 N N . ARG A 1 84 ? 3.647 -8.734 -12.792 1.00 95.31 84 ARG A N 1
ATOM 687 C CA . ARG A 1 84 ? 4.954 -8.891 -12.126 1.00 95.31 84 ARG A CA 1
ATOM 688 C C . ARG A 1 84 ? 4.855 -8.532 -10.653 1.00 95.31 84 ARG A C 1
ATOM 690 O O . ARG A 1 84 ? 5.477 -9.194 -9.830 1.00 95.31 84 ARG A O 1
ATOM 697 N N . LEU A 1 85 ? 4.084 -7.498 -10.320 1.00 96.00 85 LEU A N 1
ATOM 698 C CA . LEU A 1 85 ? 3.840 -7.143 -8.932 1.00 96.00 85 LEU A CA 1
ATOM 699 C C . LEU A 1 85 ? 2.979 -8.184 -8.217 1.00 96.00 85 LEU A C 1
ATOM 701 O O . LEU A 1 85 ? 3.269 -8.505 -7.068 1.00 96.00 85 LEU A O 1
ATOM 705 N N . PHE A 1 86 ? 1.965 -8.730 -8.892 1.00 97.38 86 PHE A N 1
ATOM 706 C CA . PHE A 1 86 ? 1.167 -9.824 -8.340 1.00 97.38 86 PHE A CA 1
ATOM 707 C C . PHE A 1 86 ? 2.039 -11.047 -8.020 1.00 97.38 86 PHE A C 1
ATOM 709 O O . PHE A 1 86 ? 2.084 -11.478 -6.870 1.00 97.38 86 PHE A O 1
ATOM 716 N N . MET A 1 87 ? 2.802 -11.531 -9.007 1.00 97.06 87 MET A N 1
ATOM 717 C CA . MET A 1 87 ? 3.729 -12.659 -8.854 1.00 97.06 87 MET A CA 1
ATOM 718 C C . MET A 1 87 ? 4.758 -12.398 -7.754 1.00 97.06 87 MET A C 1
ATOM 720 O O . MET A 1 87 ? 5.031 -13.277 -6.948 1.00 97.06 87 MET A O 1
ATOM 724 N N . PHE A 1 88 ? 5.287 -11.173 -7.664 1.00 96.81 88 PHE A N 1
ATOM 725 C CA . PHE A 1 88 ? 6.187 -10.800 -6.577 1.00 96.81 88 PHE A CA 1
ATOM 726 C C . PHE A 1 88 ? 5.550 -11.033 -5.207 1.00 96.81 88 PHE A C 1
ATOM 728 O O . PHE A 1 88 ? 6.205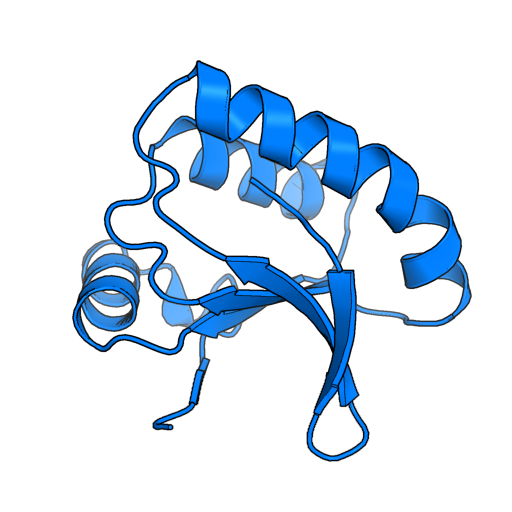 -11.596 -4.339 1.00 96.81 88 PHE A O 1
ATOM 735 N N . PHE A 1 89 ? 4.295 -10.622 -5.004 1.00 97.44 89 PHE A N 1
ATOM 736 C CA . PHE A 1 89 ? 3.602 -10.854 -3.740 1.00 97.44 89 PHE A CA 1
ATOM 737 C C . PHE A 1 89 ? 3.272 -12.329 -3.489 1.00 97.44 89 PHE A C 1
ATOM 739 O O . PHE A 1 89 ? 3.272 -12.753 -2.331 1.00 97.44 89 PHE A O 1
ATOM 746 N N . GLU A 1 90 ? 2.986 -13.094 -4.542 1.00 97.12 90 GLU A N 1
ATOM 747 C CA . GLU A 1 90 ? 2.779 -14.542 -4.468 1.00 97.12 90 GLU A CA 1
ATOM 748 C C . GLU A 1 90 ? 4.054 -15.253 -4.001 1.00 97.12 90 GLU A C 1
ATOM 750 O O . GLU A 1 90 ? 4.014 -16.008 -3.033 1.00 97.12 90 GLU A O 1
ATOM 755 N N . GLU A 1 91 ? 5.207 -14.926 -4.591 1.00 97.44 91 GLU A N 1
ATOM 756 C CA . GLU A 1 91 ? 6.514 -15.495 -4.234 1.00 97.44 91 GLU A CA 1
ATOM 757 C C . GLU A 1 91 ? 6.885 -15.270 -2.760 1.00 97.44 91 GLU A C 1
ATOM 759 O O . GLU A 1 91 ? 7.519 -16.122 -2.134 1.00 97.44 91 GLU A O 1
ATOM 764 N N . ILE A 1 92 ? 6.477 -14.134 -2.183 1.00 96.25 92 ILE A N 1
ATOM 765 C CA . ILE A 1 92 ? 6.702 -13.814 -0.765 1.00 96.25 92 ILE A CA 1
ATOM 766 C C . ILE A 1 92 ? 5.518 -14.187 0.143 1.00 96.25 92 ILE A C 1
ATOM 768 O O . ILE A 1 92 ? 5.510 -13.799 1.311 1.00 96.25 92 ILE A O 1
ATOM 772 N N . ASN A 1 93 ? 4.543 -14.955 -0.361 1.00 96.38 93 ASN A N 1
ATOM 773 C CA . ASN A 1 93 ? 3.358 -15.444 0.357 1.00 96.38 93 ASN A CA 1
ATOM 774 C C . ASN A 1 93 ? 2.513 -14.339 1.021 1.00 96.38 93 ASN A C 1
ATOM 776 O O . ASN A 1 93 ? 2.001 -14.514 2.125 1.00 96.38 93 ASN A O 1
ATOM 780 N N . LEU A 1 94 ? 2.367 -13.182 0.369 1.00 96.94 94 LEU A N 1
ATOM 781 C CA . LEU A 1 94 ? 1.602 -12.046 0.902 1.00 96.94 94 LEU A CA 1
ATOM 782 C C . LEU A 1 94 ? 0.230 -11.843 0.256 1.00 96.94 94 LEU A C 1
ATOM 784 O O . LEU A 1 94 ? -0.504 -10.947 0.676 1.00 96.94 94 LEU A O 1
ATOM 788 N N . VAL A 1 95 ? -0.129 -12.668 -0.730 1.00 97.31 95 VAL A N 1
ATOM 789 C CA . VAL A 1 95 ? -1.413 -12.570 -1.441 1.00 97.31 95 VAL A CA 1
ATOM 790 C C . VAL A 1 95 ? -2.589 -12.667 -0.471 1.00 97.31 95 VAL A C 1
ATOM 792 O O . VAL A 1 95 ? -3.402 -11.746 -0.412 1.00 97.31 95 VAL A O 1
ATOM 795 N N . ASP A 1 96 ? -2.639 -13.712 0.353 1.00 95.56 96 ASP A N 1
ATOM 796 C CA . ASP A 1 96 ? -3.729 -13.890 1.319 1.00 95.56 96 ASP A CA 1
ATOM 797 C C . ASP A 1 96 ? -3.663 -12.862 2.458 1.00 95.56 96 ASP A C 1
ATOM 799 O O . ASP A 1 96 ? -4.685 -12.342 2.911 1.00 95.56 96 ASP A O 1
ATOM 803 N N . GLU A 1 97 ? -2.447 -12.509 2.882 1.00 94.88 97 GLU A N 1
ATOM 804 C CA . GLU A 1 97 ? -2.194 -1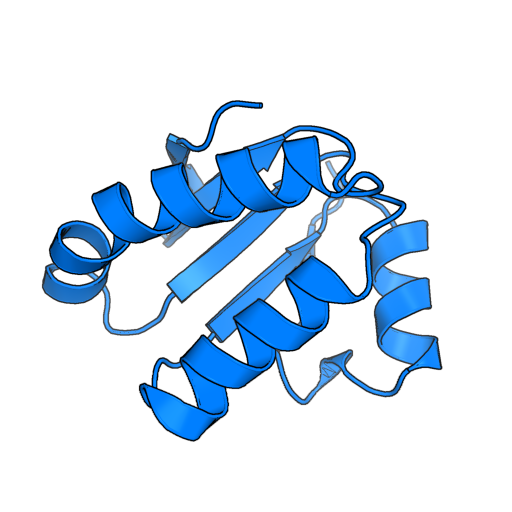1.584 3.989 1.00 94.88 97 GLU A CA 1
ATOM 805 C C . GLU A 1 97 ? -2.729 -10.166 3.723 1.00 94.88 97 GLU A C 1
ATOM 807 O O . GLU A 1 97 ? -3.184 -9.490 4.651 1.00 94.88 97 GLU A O 1
ATOM 812 N N . PHE A 1 98 ? -2.697 -9.714 2.467 1.00 97.25 98 PHE A N 1
ATOM 813 C CA . PHE A 1 98 ? -3.171 -8.389 2.049 1.00 97.25 98 PHE A CA 1
ATOM 814 C C . PHE A 1 98 ? -4.327 -8.443 1.041 1.00 97.25 98 PHE A C 1
ATOM 816 O O . PHE A 1 98 ? -4.609 -7.440 0.384 1.00 97.25 98 PHE A O 1
ATOM 823 N N . GLN A 1 99 ? -4.991 -9.599 0.917 1.00 97.00 99 GLN A N 1
ATOM 824 C CA . GLN A 1 99 ? -6.120 -9.825 0.004 1.00 97.00 99 GLN A CA 1
ATOM 825 C C . GLN A 1 99 ? -5.833 -9.311 -1.414 1.00 97.00 99 GLN A C 1
ATOM 827 O O . GLN A 1 99 ? -6.616 -8.552 -1.988 1.00 97.00 99 GLN A O 1
ATOM 832 N N . ILE A 1 100 ? -4.662 -9.661 -1.944 1.00 97.50 100 ILE A N 1
ATOM 833 C CA . ILE A 1 100 ? -4.131 -9.038 -3.152 1.00 97.50 100 ILE A CA 1
ATOM 834 C C . ILE A 1 100 ? -4.917 -9.508 -4.372 1.00 97.50 100 ILE A C 1
ATOM 836 O O . ILE A 1 100 ? -5.067 -10.705 -4.610 1.00 97.50 100 ILE A O 1
ATOM 840 N N . LYS A 1 101 ? -5.400 -8.552 -5.162 1.00 95.88 101 LYS A N 1
ATOM 841 C CA . LYS A 1 101 ? -6.163 -8.786 -6.390 1.00 95.88 101 LYS A CA 1
ATOM 842 C C . LYS A 1 101 ? -5.453 -8.158 -7.576 1.00 95.88 101 LYS A C 1
ATOM 844 O O . LYS A 1 101 ? -4.907 -7.061 -7.470 1.00 95.88 101 LYS A O 1
ATOM 849 N N . ILE A 1 102 ? -5.508 -8.830 -8.719 1.00 94.06 102 ILE A N 1
ATOM 850 C CA . ILE A 1 102 ? -5.119 -8.241 -9.997 1.00 94.06 102 ILE A CA 1
ATOM 851 C C . ILE A 1 102 ? -6.357 -7.654 -10.676 1.00 94.06 102 ILE A C 1
ATOM 853 O O . ILE A 1 102 ? -7.409 -8.291 -10.734 1.00 94.06 102 ILE A O 1
ATOM 857 N N . MET A 1 103 ? -6.237 -6.422 -11.159 1.00 88.62 103 MET A N 1
ATOM 858 C CA . MET A 1 103 ? -7.185 -5.827 -12.090 1.00 88.62 103 MET A CA 1
ATOM 859 C C . MET A 1 103 ? -6.440 -5.619 -13.399 1.00 88.62 103 MET A C 1
ATOM 861 O O . MET A 1 103 ? -5.613 -4.717 -13.505 1.00 88.62 103 MET A O 1
ATOM 865 N N . GLU A 1 104 ? -6.699 -6.488 -14.373 1.00 64.81 104 GLU A N 1
ATOM 866 C CA . GLU A 1 104 ? -6.225 -6.252 -15.733 1.00 64.81 104 GLU A CA 1
ATOM 867 C C . GLU A 1 104 ? -6.926 -5.002 -16.283 1.00 64.81 104 GLU A C 1
ATOM 869 O O . GLU A 1 104 ? -8.131 -4.816 -16.085 1.00 64.81 104 GLU A O 1
ATOM 874 N N . ALA A 1 105 ? -6.136 -4.112 -16.885 1.00 55.69 105 ALA A N 1
ATOM 875 C CA . ALA A 1 105 ? -6.622 -2.903 -17.543 1.00 55.69 105 ALA A CA 1
ATOM 876 C C . ALA A 1 105 ? -7.248 -3.215 -18.907 1.00 55.69 105 ALA A C 1
ATOM 878 O O . ALA A 1 105 ? -6.723 -4.114 -19.603 1.00 55.69 105 ALA A O 1
#

pLDDT: mean 94.3, std 6.38, range [55.69, 98.12]

Radius of gyration: 12.56 Å; chains: 1; bounding box: 32×28×32 Å

Foldseek 3Di:
DDWDWDQDPNDTATEDEAEAADPVSLVVVVVNCVVVPVVCCVVDQAHEYEYEHHPPHYVSNVVVVCCCCVVVVHQAAYEYQDVVNVVVCVVVVCCVVRVYYYDHD

Secondary structure (DSSP, 8-state):
--EEEEEETTEEEEEEES-B-SHHHHHHHHHHHHHHHHHHHHH-SSEEEEEES-PSBPHHHHHHHHHHHHTS---EEEEES-HHHHHHHHHTT-TTTTT-EE---